Protein AF-A0A3D2FZU2-F1 (afdb_monomer_lite)

pLDDT: mean 82.56, std 16.5, range [41.72, 97.38]

Secondary structure (DSSP, 8-state):
----TT--EEEEE-TTS-EEEEE-TTS-HHHHHHHHHHHHHHHHTTTTT--S-HHHHHHHHTT------PPPPPTTPPPP-SSHHHHHHHHHHTT-S-S-------PPP-

Radius of gyration: 22.31 Å; chains: 1; bounding box: 64×42×49 Å

Structure (mmCIF, N/CA/C/O backbone):
data_AF-A0A3D2FZU2-F1
#
_entry.id   AF-A0A3D2FZU2-F1
#
loop_
_atom_site.group_PDB
_atom_site.id
_atom_site.type_symbol
_atom_site.label_atom_id
_atom_site.label_alt_id
_atom_site.label_comp_id
_atom_site.label_asym_id
_atom_site.label_entity_id
_atom_site.label_seq_id
_atom_site.pdbx_PDB_ins_code
_atom_site.Cartn_x
_atom_site.Cartn_y
_atom_site.Cartn_z
_atom_site.occupancy
_atom_site.B_iso_or_equiv
_atom_site.auth_seq_id
_atom_site.auth_comp_id
_atom_site.auth_asym_id
_atom_site.auth_atom_id
_atom_site.pdbx_PDB_model_num
ATOM 1 N N . MET A 1 1 ? -14.944 5.221 5.287 1.00 74.56 1 MET A N 1
ATOM 2 C CA . MET A 1 1 ? -15.972 4.351 4.666 1.00 74.56 1 MET A CA 1
ATOM 3 C C . MET A 1 1 ? -16.150 3.125 5.556 1.00 74.56 1 MET A C 1
ATOM 5 O O . MET A 1 1 ? -15.213 2.812 6.284 1.00 74.56 1 MET A O 1
ATOM 9 N N . ASP A 1 2 ? -17.319 2.483 5.576 1.00 84.81 2 ASP A N 1
ATOM 10 C CA . ASP A 1 2 ? -17.474 1.213 6.300 1.00 84.81 2 ASP A CA 1
ATOM 11 C C . ASP A 1 2 ?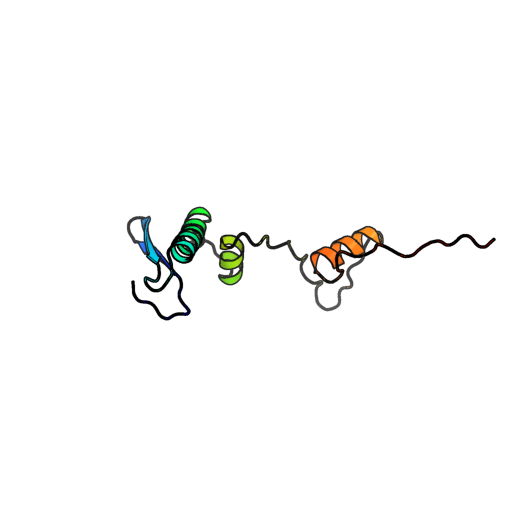 -17.000 0.064 5.403 1.00 84.81 2 ASP A C 1
ATOM 13 O O . ASP A 1 2 ? -17.538 -0.140 4.316 1.00 84.81 2 ASP A O 1
ATOM 17 N N . PHE A 1 3 ? -15.953 -0.634 5.838 1.00 89.44 3 PHE A N 1
ATOM 18 C CA . PHE A 1 3 ? -15.353 -1.759 5.125 1.00 89.44 3 PHE A CA 1
ATOM 19 C C . PHE A 1 3 ? -15.389 -3.026 5.994 1.00 89.44 3 PHE A C 1
ATOM 21 O O . PHE A 1 3 ? -15.468 -2.937 7.231 1.00 89.44 3 PHE A O 1
ATOM 28 N N . PRO A 1 4 ? -15.275 -4.223 5.381 1.00 91.06 4 PRO A N 1
ATOM 29 C CA . PRO A 1 4 ? -15.001 -5.448 6.121 1.00 91.06 4 PRO A CA 1
ATOM 30 C C . PRO A 1 4 ? -13.784 -5.274 7.050 1.00 91.06 4 PRO A C 1
ATOM 32 O O . PRO A 1 4 ? -12.840 -4.578 6.674 1.00 91.06 4 PRO A O 1
ATOM 35 N N . PRO A 1 5 ? -13.750 -5.911 8.236 1.00 85.56 5 PRO A N 1
ATOM 36 C CA . PRO A 1 5 ? -12.675 -5.710 9.218 1.00 85.56 5 PRO A CA 1
ATOM 37 C C . PRO A 1 5 ? -11.262 -6.024 8.705 1.00 85.56 5 PRO A C 1
ATOM 39 O O . PRO A 1 5 ? -10.286 -5.525 9.249 1.00 85.56 5 PRO A O 1
ATOM 42 N N . THR A 1 6 ? -11.152 -6.858 7.671 1.00 89.62 6 THR A N 1
ATOM 43 C CA . THR A 1 6 ? -9.884 -7.252 7.045 1.00 89.62 6 THR A CA 1
ATOM 44 C C . THR A 1 6 ? -9.317 -6.193 6.102 1.00 89.62 6 THR A C 1
ATOM 46 O O . THR A 1 6 ? -8.147 -6.272 5.749 1.00 89.62 6 THR A O 1
ATOM 49 N N . VAL A 1 7 ? -10.130 -5.220 5.680 1.00 92.69 7 VAL A N 1
ATOM 50 C CA . VAL A 1 7 ? -9.713 -4.127 4.798 1.00 92.69 7 VAL A CA 1
ATOM 51 C C . VAL A 1 7 ? -9.522 -2.881 5.651 1.00 92.69 7 VAL A C 1
ATOM 53 O O . VAL A 1 7 ? -10.482 -2.314 6.179 1.00 92.69 7 VAL A O 1
ATOM 56 N N . LEU A 1 8 ? -8.266 -2.475 5.814 1.00 94.81 8 LEU A N 1
ATOM 57 C CA . LEU A 1 8 ? -7.895 -1.322 6.636 1.00 94.81 8 LEU A CA 1
ATOM 58 C C . LEU A 1 8 ? -8.010 -0.016 5.842 1.00 94.81 8 LEU A C 1
ATOM 60 O O . LEU A 1 8 ? -8.536 0.978 6.347 1.00 94.81 8 LEU A O 1
ATOM 64 N N . GLY A 1 9 ? -7.584 -0.048 4.582 1.00 95.06 9 GLY A N 1
ATOM 65 C CA . GLY A 1 9 ? -7.656 1.045 3.625 1.00 95.06 9 GLY A CA 1
ATOM 66 C C . GLY A 1 9 ? -7.615 0.517 2.195 1.00 95.06 9 GLY A C 1
ATOM 67 O O . GLY A 1 9 ? -7.499 -0.691 1.978 1.00 95.06 9 GLY A O 1
ATOM 68 N N . ALA A 1 10 ? -7.809 1.419 1.241 1.00 94.12 10 ALA A N 1
ATOM 69 C CA . ALA A 1 10 ? -7.665 1.146 -0.177 1.00 94.12 10 ALA A CA 1
ATOM 70 C C . ALA A 1 10 ? -7.359 2.438 -0.935 1.00 94.12 10 ALA A C 1
ATOM 72 O O . ALA A 1 10 ? -7.975 3.477 -0.674 1.00 94.12 10 ALA A O 1
ATOM 73 N N . THR A 1 11 ? -6.491 2.335 -1.933 1.00 96.06 11 THR A N 1
ATOM 74 C CA . THR A 1 11 ? -6.176 3.413 -2.869 1.00 96.06 11 THR A CA 1
ATOM 75 C C . THR A 1 11 ? -6.541 2.986 -4.281 1.00 96.06 11 THR A C 1
ATOM 77 O O . THR A 1 11 ? -6.192 1.889 -4.715 1.00 96.06 11 THR A O 1
ATOM 80 N N . LEU A 1 12 ? -7.270 3.846 -4.989 1.00 93.69 12 LEU A N 1
ATOM 81 C CA . LEU A 1 12 ? -7.723 3.605 -6.356 1.00 93.69 12 LEU A CA 1
ATOM 82 C C . LEU A 1 12 ? -7.212 4.720 -7.279 1.00 93.69 12 LEU A C 1
ATOM 84 O O . LEU A 1 12 ? -7.454 5.892 -6.973 1.00 93.69 12 LEU A O 1
ATOM 88 N N . PRO A 1 13 ? -6.523 4.393 -8.387 1.00 94.62 13 PRO A N 1
ATOM 89 C CA . PRO A 1 13 ? -6.205 5.371 -9.420 1.00 94.62 13 PRO A CA 1
ATOM 90 C C . PRO A 1 13 ? -7.476 5.782 -10.174 1.00 94.62 13 PRO A C 1
ATOM 92 O O . PRO A 1 13 ? -8.346 4.952 -10.445 1.00 94.62 13 PRO A O 1
ATOM 95 N N . ASN A 1 14 ? -7.570 7.065 -10.509 1.00 95.06 14 ASN A N 1
ATOM 96 C CA . ASN A 1 14 ? -8.649 7.647 -11.299 1.00 95.06 14 ASN A CA 1
ATOM 97 C C . ASN A 1 14 ? -8.168 7.911 -12.741 1.00 95.06 14 ASN A C 1
ATOM 99 O O . ASN A 1 14 ? -6.973 8.075 -12.992 1.00 95.06 14 ASN A O 1
ATOM 103 N N . ASP A 1 15 ? -9.103 8.032 -13.686 1.00 94.50 15 ASP A N 1
ATOM 104 C CA . ASP A 1 15 ? -8.790 8.255 -15.110 1.00 94.50 15 ASP A CA 1
ATOM 105 C C . ASP A 1 15 ? -8.127 9.618 -15.397 1.00 94.50 15 ASP A C 1
ATOM 107 O O . ASP A 1 15 ? -7.510 9.809 -16.444 1.00 94.50 15 ASP A O 1
ATOM 111 N N . ASP A 1 16 ? -8.238 10.578 -14.477 1.00 95.12 16 ASP A N 1
ATOM 112 C CA . ASP A 1 16 ? -7.628 11.909 -14.578 1.00 95.12 16 ASP A CA 1
ATOM 113 C C . ASP A 1 16 ? -6.189 11.970 -14.029 1.00 95.12 16 ASP A C 1
ATOM 115 O O . ASP A 1 16 ? -5.594 13.047 -13.957 1.00 95.12 16 ASP A O 1
ATOM 119 N N . GLY A 1 17 ? -5.623 10.822 -13.641 1.00 88.56 17 GLY A N 1
ATOM 120 C CA . GLY A 1 17 ? -4.288 10.720 -13.051 1.00 88.56 17 GLY A CA 1
ATOM 121 C C . GLY A 1 17 ? -4.231 11.062 -11.559 1.00 88.56 17 GLY A C 1
ATOM 122 O O . GLY A 1 17 ? -3.141 11.097 -10.988 1.00 88.56 17 GLY A O 1
ATOM 123 N N . THR A 1 18 ? -5.372 11.315 -10.910 1.00 94.38 18 THR A N 1
ATOM 124 C CA . THR A 1 18 ? -5.456 11.459 -9.450 1.00 94.38 18 THR A CA 1
ATOM 125 C C . THR A 1 18 ? -5.702 10.113 -8.762 1.00 94.38 18 THR A C 1
ATOM 127 O O . THR A 1 18 ? -5.895 9.085 -9.409 1.00 94.38 18 THR A O 1
ATOM 130 N N . PHE A 1 19 ? -5.696 10.110 -7.427 1.00 95.94 19 PHE A N 1
ATOM 131 C CA . PHE A 1 19 ? -5.969 8.923 -6.620 1.00 95.94 19 PHE A CA 1
ATOM 132 C C . PHE A 1 19 ? -7.061 9.207 -5.594 1.00 95.94 19 PHE A C 1
ATOM 134 O O . PHE A 1 19 ? -7.084 10.268 -4.967 1.00 95.94 19 PHE A O 1
ATOM 141 N N . SER A 1 20 ? -7.926 8.222 -5.380 1.00 95.94 20 SER A N 1
ATOM 142 C CA . SER A 1 20 ? -8.911 8.213 -4.301 1.00 95.94 20 SER A CA 1
ATOM 143 C C . SER A 1 20 ? -8.430 7.286 -3.185 1.00 95.94 20 SER A C 1
ATOM 145 O O . SER A 1 20 ? -8.286 6.084 -3.404 1.00 95.94 20 SER A O 1
ATOM 147 N N . VAL A 1 21 ? -8.199 7.833 -1.987 1.00 96.12 21 VAL A N 1
ATOM 148 C CA . VAL A 1 21 ? -7.769 7.065 -0.806 1.00 96.12 21 VAL A CA 1
ATOM 149 C C . VAL A 1 21 ? -8.932 6.914 0.170 1.00 96.12 21 VAL A C 1
ATOM 151 O O . VAL A 1 21 ? -9.526 7.897 0.620 1.00 96.12 21 VAL A O 1
ATOM 154 N N . TYR A 1 22 ? -9.236 5.674 0.539 1.00 96.25 22 TYR A N 1
ATOM 155 C CA . TYR A 1 22 ? -10.289 5.329 1.483 1.00 96.25 22 TYR A CA 1
ATOM 156 C C . TYR A 1 22 ? -9.696 4.644 2.703 1.00 96.25 22 TYR A C 1
ATOM 158 O O . TYR A 1 22 ? -8.986 3.655 2.587 1.00 96.25 22 TYR A O 1
ATOM 166 N N . ILE A 1 23 ? -10.063 5.123 3.889 1.00 96.75 23 ILE A N 1
ATOM 167 C CA . ILE A 1 23 ? -9.672 4.511 5.162 1.00 96.75 23 ILE A CA 1
ATOM 168 C C . ILE A 1 23 ? -10.917 3.948 5.850 1.00 96.75 23 ILE A C 1
ATOM 170 O O . ILE A 1 23 ? -11.999 4.563 5.834 1.00 96.75 23 ILE A O 1
ATOM 174 N N . ASN A 1 24 ? -10.776 2.767 6.449 1.00 96.44 24 ASN A N 1
ATOM 175 C CA . ASN A 1 24 ? -11.845 2.132 7.202 1.00 96.44 24 ASN A CA 1
ATOM 176 C C . ASN A 1 24 ? -12.199 2.985 8.428 1.00 96.44 24 ASN A C 1
ATOM 178 O O . ASN A 1 24 ? -11.374 3.246 9.304 1.00 96.44 24 ASN A O 1
ATOM 182 N N . ALA A 1 25 ? -13.456 3.426 8.491 1.00 94.50 25 ALA A N 1
ATOM 183 C CA . ALA A 1 25 ? -13.951 4.313 9.542 1.00 94.50 25 ALA A CA 1
ATOM 184 C C . ALA A 1 25 ? -13.949 3.651 10.929 1.00 94.50 25 ALA A C 1
ATOM 186 O O . ALA A 1 25 ? -13.979 4.348 11.941 1.00 94.50 25 ALA A O 1
ATOM 187 N N . ARG A 1 26 ? -13.891 2.315 10.974 1.00 93.94 26 ARG A N 1
ATOM 188 C CA . ARG A 1 26 ? -13.858 1.519 12.207 1.00 93.94 26 ARG A CA 1
ATOM 189 C C . ARG A 1 26 ? -12.505 1.567 12.920 1.00 93.94 26 ARG A C 1
ATOM 191 O O . ARG A 1 26 ? -12.420 1.159 14.073 1.00 93.94 26 ARG A O 1
ATOM 198 N N . LEU A 1 27 ? -11.456 2.049 12.254 1.00 94.06 27 LEU A N 1
ATOM 199 C CA . LEU A 1 27 ? -10.129 2.196 12.844 1.00 94.06 27 LEU A CA 1
ATOM 200 C C . LEU A 1 27 ? -10.077 3.384 13.807 1.00 94.06 27 LEU A C 1
ATOM 202 O O . LEU A 1 27 ? -10.661 4.435 13.538 1.00 94.06 27 LEU A O 1
ATOM 206 N N . GLY A 1 28 ? -9.326 3.231 14.900 1.00 96.00 28 GLY A N 1
ATOM 207 C CA . GLY A 1 28 ? -8.954 4.344 15.777 1.00 96.00 28 GLY A CA 1
ATOM 208 C C . GLY A 1 28 ? -8.000 5.329 15.093 1.00 96.00 28 GLY A C 1
ATOM 209 O O . GLY A 1 28 ? -7.441 5.035 14.038 1.00 96.00 28 GLY A O 1
ATOM 210 N N . ASP A 1 29 ? -7.795 6.500 15.696 1.00 96.25 29 ASP A N 1
ATOM 211 C CA . ASP A 1 29 ? -7.023 7.598 15.095 1.00 96.25 29 ASP A CA 1
ATOM 212 C C . ASP A 1 29 ? -5.602 7.218 14.662 1.00 96.25 29 ASP A C 1
ATOM 214 O O . ASP A 1 29 ? -5.203 7.531 13.540 1.00 96.25 29 ASP A O 1
ATOM 218 N N . ASP A 1 30 ? -4.850 6.522 15.517 1.00 97.12 30 ASP A N 1
ATOM 219 C CA . ASP A 1 30 ? -3.488 6.083 15.192 1.00 97.12 30 ASP A CA 1
ATOM 220 C C . ASP A 1 30 ? -3.476 5.092 14.029 1.00 97.12 30 ASP A C 1
ATOM 222 O O . ASP A 1 30 ? -2.722 5.261 13.073 1.00 97.12 30 ASP A O 1
ATOM 226 N N . ALA A 1 31 ? -4.373 4.104 14.060 1.00 95.31 31 ALA A N 1
ATOM 227 C CA . ALA A 1 31 ? -4.489 3.114 12.997 1.00 95.31 31 ALA A CA 1
ATOM 228 C C . ALA A 1 31 ? -4.920 3.748 11.664 1.00 95.31 31 ALA A C 1
ATOM 230 O O . ALA A 1 31 ? -4.451 3.327 10.610 1.00 95.31 31 ALA A O 1
ATOM 231 N N . ARG A 1 32 ? -5.762 4.792 11.689 1.00 96.06 32 ARG A N 1
ATOM 232 C CA . ARG A 1 32 ? -6.112 5.562 10.484 1.00 96.06 32 ARG A CA 1
ATOM 233 C C . ARG A 1 32 ? -4.913 6.309 9.913 1.00 96.06 32 ARG A C 1
ATOM 235 O O . ARG A 1 32 ? -4.724 6.274 8.702 1.00 96.06 32 ARG A O 1
ATOM 242 N N . ARG A 1 33 ? -4.116 6.973 10.760 1.00 96.75 33 ARG A N 1
ATOM 243 C CA . ARG A 1 33 ? -2.888 7.669 10.331 1.00 96.75 33 ARG A CA 1
ATOM 244 C C . ARG A 1 33 ? -1.885 6.704 9.717 1.00 96.75 33 ARG A C 1
ATOM 246 O O . ARG A 1 33 ? -1.318 6.999 8.672 1.00 96.75 33 ARG A O 1
ATOM 253 N N . GLU A 1 34 ? -1.704 5.555 10.353 1.00 96.81 34 GLU A N 1
ATOM 254 C CA . GLU A 1 34 ? -0.790 4.524 9.881 1.00 96.81 34 GLU A CA 1
ATOM 255 C C . GLU A 1 34 ? -1.252 3.914 8.555 1.00 96.81 34 GLU A C 1
ATOM 257 O O . GLU A 1 34 ? -0.473 3.821 7.611 1.00 96.81 34 GLU A O 1
ATOM 262 N N . THR A 1 35 ? -2.543 3.595 8.443 1.00 96.69 35 THR A N 1
ATOM 263 C CA . THR A 1 35 ? -3.125 3.114 7.184 1.00 96.69 35 THR A CA 1
ATOM 264 C C . THR A 1 35 ? -2.967 4.164 6.086 1.00 96.69 35 THR A C 1
ATOM 266 O O . THR A 1 35 ? -2.523 3.839 4.997 1.00 96.69 35 THR A O 1
ATOM 269 N N . LEU A 1 36 ? -3.248 5.440 6.369 1.00 96.75 36 LEU A N 1
ATOM 270 C CA . LEU A 1 36 ? -3.057 6.514 5.392 1.00 96.75 36 LEU A CA 1
ATOM 271 C C . LEU A 1 36 ? -1.600 6.608 4.922 1.00 96.75 36 LEU A C 1
ATOM 273 O O . LEU A 1 36 ? -1.355 6.784 3.735 1.00 96.75 36 LEU A O 1
ATOM 277 N N . ARG A 1 37 ? -0.631 6.477 5.832 1.00 97.19 37 ARG A N 1
ATOM 278 C CA . ARG A 1 37 ? 0.792 6.469 5.480 1.00 97.19 37 ARG A CA 1
ATOM 279 C C . ARG A 1 37 ? 1.135 5.308 4.541 1.00 97.19 37 ARG A C 1
ATOM 281 O O . ARG A 1 37 ? 1.846 5.529 3.569 1.00 97.19 37 ARG A O 1
ATOM 288 N N . HIS A 1 38 ? 0.604 4.116 4.812 1.00 96.75 38 HIS A N 1
ATOM 289 C CA . HIS A 1 38 ? 0.751 2.936 3.952 1.00 96.75 38 HIS A CA 1
ATOM 290 C C . HIS A 1 38 ? 0.167 3.171 2.551 1.00 96.75 38 HIS A C 1
ATOM 292 O O . HIS A 1 38 ? 0.851 2.974 1.552 1.00 96.75 38 HIS A O 1
ATOM 298 N N . GLU A 1 39 ? -1.061 3.685 2.467 1.00 97.38 39 GLU A N 1
ATOM 299 C CA . GLU A 1 39 ? -1.721 4.019 1.197 1.00 97.38 39 GLU A CA 1
ATOM 300 C C . GLU A 1 39 ? -0.930 5.053 0.370 1.00 97.38 39 GLU A C 1
ATOM 302 O O . GLU A 1 39 ? -0.757 4.901 -0.841 1.00 97.38 39 GLU A O 1
ATOM 307 N N . LEU A 1 40 ? -0.382 6.083 1.027 1.00 96.44 40 LEU A N 1
ATOM 308 C CA . LEU A 1 40 ? 0.472 7.086 0.380 1.00 96.44 40 LEU A CA 1
ATOM 309 C C . LEU A 1 40 ? 1.789 6.494 -0.138 1.00 96.44 40 LEU A C 1
ATOM 311 O O . LEU A 1 40 ? 2.320 6.966 -1.143 1.00 96.44 40 LEU A O 1
ATOM 315 N N . GLU A 1 41 ? 2.314 5.457 0.509 1.00 96.38 41 GLU A N 1
ATOM 316 C CA . GLU A 1 41 ? 3.534 4.785 0.069 1.00 96.38 41 GLU A CA 1
ATOM 317 C C . GLU A 1 41 ? 3.320 4.017 -1.243 1.00 96.38 41 GLU A C 1
ATOM 319 O O . GLU A 1 41 ? 4.180 4.052 -2.124 1.00 96.38 41 GLU A O 1
ATOM 324 N N . HIS A 1 42 ? 2.144 3.407 -1.439 1.00 95.50 42 HIS A N 1
ATOM 325 C CA . HIS A 1 42 ? 1.790 2.807 -2.730 1.00 95.50 42 HIS A CA 1
ATOM 326 C C . HIS A 1 42 ? 1.804 3.828 -3.871 1.00 95.50 42 HIS A C 1
ATOM 328 O O . HIS A 1 42 ? 2.234 3.501 -4.980 1.00 95.50 42 HIS A O 1
ATOM 334 N N . MET A 1 43 ? 1.369 5.062 -3.600 1.00 94.38 43 MET A N 1
ATOM 335 C CA . MET A 1 43 ? 1.425 6.158 -4.570 1.00 94.38 43 MET A CA 1
ATOM 336 C C . MET A 1 43 ? 2.870 6.600 -4.824 1.00 94.38 43 MET A C 1
ATOM 338 O O . MET A 1 43 ? 3.284 6.714 -5.974 1.00 94.38 43 MET A O 1
ATOM 342 N N . ALA A 1 44 ? 3.655 6.815 -3.764 1.00 94.25 44 ALA A N 1
ATOM 343 C CA . ALA A 1 44 ? 5.041 7.275 -3.868 1.00 94.25 44 ALA A CA 1
ATOM 344 C C . ALA A 1 44 ? 5.946 6.291 -4.628 1.00 94.25 44 ALA A C 1
ATOM 346 O O . ALA A 1 44 ? 6.890 6.707 -5.300 1.00 94.25 44 ALA A O 1
ATOM 347 N N . ARG A 1 45 ? 5.650 4.990 -4.531 1.00 92.62 45 ARG A N 1
ATOM 348 C CA . ARG A 1 45 ? 6.411 3.901 -5.160 1.00 92.62 45 ARG A CA 1
ATOM 349 C C . ARG A 1 45 ? 5.812 3.376 -6.458 1.00 92.62 45 ARG A C 1
ATOM 351 O O . ARG A 1 45 ? 6.311 2.377 -6.983 1.00 92.62 45 ARG A O 1
ATOM 358 N N . ASP A 1 46 ? 4.772 4.032 -6.966 1.00 93.00 46 ASP A N 1
ATOM 359 C CA . ASP A 1 46 ? 4.134 3.722 -8.246 1.00 93.00 46 ASP A CA 1
ATOM 360 C C . ASP A 1 46 ? 3.610 2.272 -8.343 1.00 93.00 46 ASP A C 1
ATOM 362 O O . ASP A 1 46 ? 3.648 1.627 -9.391 1.00 93.00 46 ASP A O 1
ATOM 366 N N . HIS A 1 47 ? 3.131 1.711 -7.224 1.00 93.81 47 HIS A N 1
ATOM 367 C CA . HIS A 1 47 ? 2.759 0.291 -7.135 1.00 93.81 47 HIS A CA 1
ATOM 368 C C . HIS A 1 47 ? 1.611 -0.105 -8.082 1.00 93.81 47 HIS A C 1
ATOM 370 O O . HIS A 1 47 ? 1.538 -1.255 -8.502 1.00 93.81 47 HIS A O 1
ATOM 376 N N . PHE A 1 48 ? 0.758 0.839 -8.484 1.00 92.38 48 PHE A N 1
ATOM 377 C CA . PHE A 1 48 ? -0.374 0.586 -9.385 1.00 92.38 48 PHE A CA 1
ATOM 378 C C . PHE A 1 48 ? 0.025 0.328 -10.841 1.00 92.38 48 PHE A C 1
ATOM 380 O O . PHE A 1 48 ? -0.759 -0.256 -11.586 1.00 92.38 48 PHE A O 1
ATOM 387 N N . TYR A 1 49 ? 1.225 0.746 -11.245 1.00 91.94 49 TYR A N 1
ATOM 388 C CA . TYR A 1 49 ? 1.686 0.653 -12.635 1.00 91.94 49 TYR A CA 1
ATOM 389 C C . TYR A 1 49 ? 2.931 -0.228 -12.791 1.00 91.94 49 TYR A C 1
ATOM 391 O O . TYR A 1 49 ? 3.377 -0.495 -13.908 1.00 91.94 49 TYR A O 1
ATOM 399 N N . ARG A 1 50 ? 3.487 -0.713 -11.677 1.00 91.56 50 ARG A N 1
ATOM 400 C CA . ARG A 1 50 ? 4.622 -1.636 -11.661 1.00 91.56 50 ARG A CA 1
ATOM 401 C C . ARG A 1 50 ? 4.162 -3.071 -11.895 1.00 91.56 50 ARG A C 1
ATOM 403 O O . ARG A 1 50 ? 3.300 -3.577 -11.183 1.00 91.56 50 ARG A O 1
ATOM 410 N N . ASP A 1 51 ? 4.835 -3.755 -12.816 1.00 92.62 51 ASP A N 1
ATOM 411 C CA . ASP A 1 51 ? 4.693 -5.199 -13.017 1.00 92.62 51 ASP A CA 1
ATOM 412 C C . ASP A 1 51 ? 5.545 -5.958 -11.986 1.00 92.62 51 ASP A C 1
ATOM 414 O O . ASP A 1 51 ? 6.688 -6.349 -12.231 1.00 92.62 51 ASP A O 1
ATOM 418 N N . ALA A 1 52 ? 5.018 -6.063 -10.767 1.00 90.00 52 ALA A N 1
ATOM 419 C CA . ALA A 1 52 ? 5.620 -6.802 -9.666 1.00 90.00 52 ALA A CA 1
ATOM 420 C C . ALA A 1 52 ? 4.532 -7.537 -8.867 1.00 90.00 52 ALA A C 1
ATOM 422 O O . ALA A 1 52 ? 3.377 -7.109 -8.853 1.00 90.00 52 ALA A O 1
ATOM 423 N N . PRO A 1 53 ? 4.867 -8.631 -8.160 1.00 92.00 53 PRO A N 1
ATOM 424 C CA . PRO A 1 53 ? 3.897 -9.312 -7.314 1.00 92.00 53 PRO A CA 1
ATOM 425 C C . PRO A 1 53 ? 3.344 -8.375 -6.234 1.00 92.00 53 PRO A C 1
ATOM 427 O O . PRO A 1 53 ? 4.119 -7.749 -5.510 1.00 92.00 53 PRO A O 1
ATOM 430 N N . VAL A 1 54 ? 2.019 -8.365 -6.056 1.00 89.38 54 VAL A N 1
ATOM 431 C CA . VAL A 1 54 ? 1.331 -7.553 -5.031 1.00 89.38 54 VAL A CA 1
ATOM 432 C C . VAL A 1 54 ? 1.941 -7.764 -3.644 1.00 89.38 54 VAL A C 1
ATOM 434 O O . VAL A 1 54 ? 2.190 -6.807 -2.926 1.00 89.38 54 VAL A O 1
ATOM 437 N N . ALA A 1 55 ? 2.280 -9.005 -3.283 1.00 90.62 55 ALA A N 1
ATOM 438 C CA . ALA A 1 55 ? 2.914 -9.303 -1.997 1.00 90.62 55 ALA A CA 1
ATOM 439 C C . ALA A 1 55 ? 4.256 -8.572 -1.790 1.00 90.62 55 ALA A C 1
ATOM 441 O O . ALA A 1 55 ? 4.559 -8.152 -0.678 1.00 90.62 55 ALA A O 1
ATOM 442 N N . ALA A 1 56 ? 5.051 -8.403 -2.851 1.00 88.19 56 ALA A N 1
ATOM 443 C CA . ALA A 1 56 ? 6.311 -7.669 -2.780 1.00 88.19 56 ALA A CA 1
ATOM 444 C C . ALA A 1 56 ? 6.068 -6.160 -2.626 1.00 88.19 56 ALA A C 1
ATOM 446 O O . ALA A 1 56 ? 6.744 -5.510 -1.836 1.00 88.19 56 ALA A O 1
ATOM 447 N N . GLN A 1 57 ? 5.068 -5.622 -3.327 1.00 92.50 57 GLN A N 1
ATOM 448 C CA . GLN A 1 57 ? 4.657 -4.219 -3.216 1.00 92.50 57 GLN A CA 1
ATOM 449 C C . GLN A 1 57 ? 4.078 -3.889 -1.830 1.00 92.50 57 GLN A C 1
ATOM 451 O O . GLN A 1 57 ? 4.373 -2.839 -1.268 1.00 92.50 57 GLN A O 1
ATOM 456 N N . GLU A 1 58 ? 3.294 -4.795 -1.243 1.00 93.62 58 GLU A N 1
ATOM 457 C CA . GLU A 1 58 ? 2.772 -4.676 0.125 1.00 93.62 58 GLU A CA 1
ATOM 458 C C . GLU A 1 58 ? 3.889 -4.673 1.174 1.00 93.62 58 GLU A C 1
ATOM 460 O O . GLU A 1 58 ? 3.868 -3.855 2.093 1.00 93.62 58 GLU A O 1
ATOM 465 N N . ALA A 1 59 ? 4.876 -5.563 1.036 1.00 91.62 59 ALA A N 1
ATOM 466 C CA . ALA A 1 59 ? 6.048 -5.589 1.910 1.00 91.62 59 ALA A CA 1
ATOM 467 C C . ALA A 1 59 ? 6.855 -4.286 1.781 1.00 91.62 59 ALA A C 1
ATOM 469 O O . ALA A 1 59 ? 7.189 -3.644 2.778 1.00 91.62 59 ALA A O 1
ATOM 470 N N . GLU A 1 60 ? 7.086 -3.835 0.544 1.00 91.75 60 GLU A N 1
ATOM 471 C CA . GLU A 1 60 ? 7.767 -2.572 0.262 1.00 91.75 60 GLU A CA 1
ATOM 472 C C . GLU A 1 60 ? 7.019 -1.381 0.891 1.00 91.75 60 GLU A C 1
ATOM 474 O O . GLU A 1 60 ? 7.644 -0.533 1.524 1.00 91.75 60 GLU A O 1
ATOM 479 N N . ALA A 1 61 ? 5.686 -1.324 0.797 1.00 92.88 61 ALA A N 1
ATOM 480 C CA . ALA A 1 61 ? 4.869 -0.266 1.402 1.00 92.88 61 ALA A CA 1
ATOM 481 C C . ALA A 1 61 ? 4.917 -0.263 2.945 1.00 92.88 61 ALA A C 1
ATOM 483 O O . ALA A 1 61 ? 4.946 0.802 3.564 1.00 92.88 61 ALA A O 1
ATOM 484 N N . ARG A 1 62 ? 5.045 -1.438 3.576 1.00 92.88 62 ARG A N 1
ATOM 485 C CA . ARG A 1 62 ? 5.260 -1.577 5.032 1.00 92.88 62 ARG A CA 1
ATOM 486 C C . ARG A 1 62 ? 6.651 -1.130 5.487 1.00 92.88 62 ARG A C 1
ATOM 488 O O . ARG A 1 62 ? 6.911 -1.064 6.688 1.00 92.88 62 ARG A O 1
ATOM 495 N N . GLY A 1 63 ? 7.546 -0.812 4.549 1.00 88.69 63 GLY A N 1
ATOM 496 C CA . GLY A 1 63 ? 8.951 -0.538 4.835 1.00 88.69 63 GLY A CA 1
ATOM 497 C C . GLY A 1 63 ? 9.725 -1.801 5.207 1.00 88.69 63 GLY A C 1
ATOM 498 O O . GLY A 1 63 ? 10.809 -1.706 5.785 1.00 88.69 63 GLY A O 1
ATOM 499 N N . GLU A 1 64 ? 9.186 -2.980 4.887 1.00 85.62 64 GLU A N 1
ATOM 500 C CA . GLU A 1 64 ? 9.924 -4.224 5.005 1.00 85.62 64 GLU A CA 1
ATOM 501 C C . GLU A 1 64 ? 11.005 -4.193 3.929 1.00 85.62 64 GLU A C 1
AT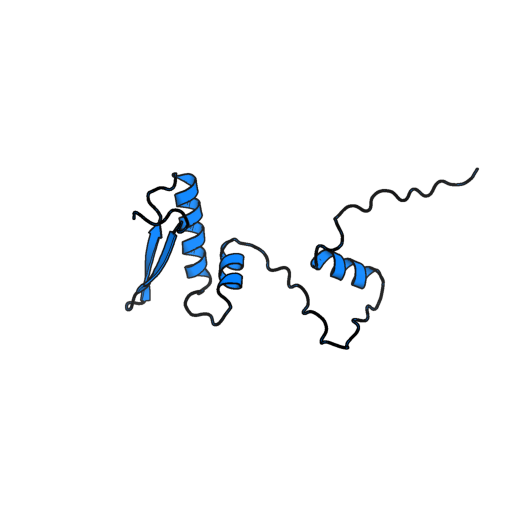OM 503 O O . GLU A 1 64 ? 10.738 -4.239 2.725 1.00 85.62 64 GLU A O 1
ATOM 508 N N . THR A 1 65 ? 12.261 -4.076 4.357 1.00 58.72 65 THR A N 1
ATOM 509 C CA . THR A 1 65 ? 13.368 -4.354 3.460 1.00 58.72 65 THR A CA 1
ATOM 510 C C . THR A 1 65 ? 13.234 -5.814 3.075 1.00 58.72 65 THR A C 1
ATOM 512 O O . THR A 1 65 ? 13.449 -6.713 3.890 1.00 58.72 65 THR A O 1
ATOM 515 N N . ILE A 1 66 ? 12.880 -6.064 1.813 1.00 55.03 66 ILE A N 1
ATOM 516 C CA . ILE A 1 66 ? 13.144 -7.355 1.196 1.00 55.03 66 ILE A CA 1
ATOM 517 C C . ILE A 1 66 ? 14.670 -7.452 1.202 1.00 55.03 66 ILE A C 1
ATOM 519 O O . ILE A 1 66 ? 15.339 -7.011 0.269 1.00 55.03 66 ILE A O 1
ATOM 523 N N . SER A 1 67 ? 15.241 -7.933 2.314 1.00 49.22 67 SER A N 1
ATOM 524 C CA . SER A 1 67 ? 16.600 -8.447 2.356 1.00 49.22 67 SER A CA 1
ATOM 525 C C . SER A 1 67 ? 16.631 -9.385 1.178 1.00 49.22 67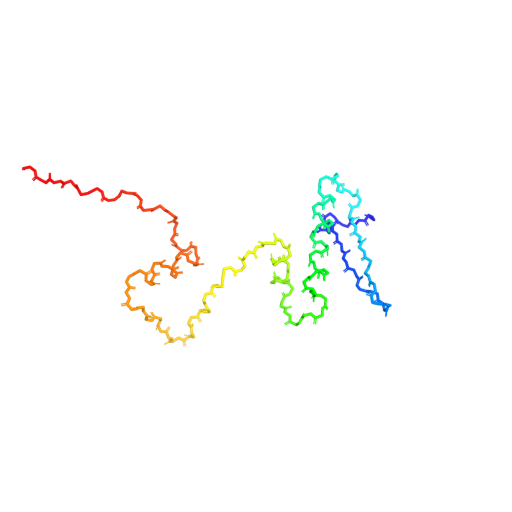 SER A C 1
ATOM 527 O O . SER A 1 67 ? 15.851 -10.338 1.163 1.00 49.22 67 SER A O 1
ATOM 529 N N . ALA A 1 68 ? 17.374 -9.007 0.137 1.00 52.03 68 ALA A N 1
ATOM 530 C CA . ALA A 1 68 ? 17.413 -9.738 -1.107 1.00 52.03 68 ALA A CA 1
ATOM 531 C C . ALA A 1 68 ? 17.898 -11.133 -0.747 1.00 52.03 68 ALA A C 1
ATOM 533 O O . ALA A 1 68 ? 19.101 -11.362 -0.645 1.00 52.03 68 ALA A O 1
ATOM 534 N N . VAL A 1 69 ? 16.956 -12.034 -0.463 1.00 54.25 69 VAL A N 1
ATOM 535 C CA . VAL A 1 69 ? 17.243 -13.428 -0.230 1.00 54.25 69 VAL A CA 1
ATOM 536 C C . VAL A 1 69 ? 17.850 -13.843 -1.554 1.00 54.25 69 VAL A C 1
ATOM 538 O O . VAL A 1 69 ? 17.155 -13.802 -2.575 1.00 54.25 69 VAL A O 1
ATOM 541 N N . PRO A 1 70 ? 19.161 -14.126 -1.591 1.00 59.19 70 PRO A N 1
ATOM 542 C CA . PRO A 1 70 ? 19.792 -14.550 -2.823 1.00 59.19 70 PRO A CA 1
ATOM 543 C C . PRO A 1 70 ? 18.977 -15.725 -3.365 1.00 59.19 70 PRO A C 1
ATOM 545 O O . PRO A 1 70 ? 18.663 -16.636 -2.587 1.00 59.19 70 PRO A O 1
ATOM 548 N N . PRO A 1 71 ? 18.615 -15.711 -4.661 1.00 63.94 71 PRO A N 1
ATOM 549 C CA . PRO A 1 71 ? 17.741 -16.723 -5.224 1.00 63.94 71 PRO A CA 1
ATOM 550 C C . PRO A 1 71 ? 18.272 -18.110 -4.869 1.00 63.94 71 PRO A C 1
ATOM 552 O O . PRO A 1 71 ? 19.495 -18.357 -4.863 1.00 63.94 71 PRO A O 1
ATOM 555 N N . ALA A 1 72 ? 17.340 -18.991 -4.500 1.00 66.81 72 ALA A N 1
ATOM 556 C CA . ALA A 1 72 ? 17.651 -20.381 -4.225 1.00 66.81 72 ALA A CA 1
ATOM 557 C C . ALA A 1 72 ? 18.435 -20.956 -5.419 1.00 66.81 72 ALA A C 1
ATOM 559 O O . ALA A 1 72 ? 18.142 -20.600 -6.564 1.00 66.81 72 ALA A O 1
ATOM 560 N N . PRO A 1 73 ? 19.463 -21.784 -5.172 1.00 70.94 73 PRO A N 1
ATOM 561 C CA . PRO A 1 73 ? 20.186 -22.422 -6.263 1.00 70.94 73 PRO A CA 1
ATOM 562 C C . PRO A 1 73 ? 19.214 -23.245 -7.122 1.00 70.94 73 PRO A C 1
ATOM 564 O O . PRO A 1 73 ? 18.245 -23.813 -6.608 1.00 70.94 73 PRO A O 1
ATOM 567 N N . GLU A 1 74 ? 19.463 -23.306 -8.432 1.00 76.94 74 GLU A N 1
ATOM 568 C CA . GLU A 1 74 ? 18.685 -24.146 -9.344 1.00 76.94 74 GLU A CA 1
ATOM 569 C C . GLU A 1 74 ? 18.704 -25.604 -8.866 1.00 76.94 74 GLU A C 1
ATOM 571 O O . GLU A 1 74 ? 19.708 -26.076 -8.317 1.00 76.94 74 GLU A O 1
ATOM 576 N N . ARG A 1 75 ? 17.603 -26.343 -9.070 1.00 73.25 75 ARG A N 1
ATOM 577 C CA . ARG A 1 75 ? 17.527 -27.760 -8.677 1.00 73.25 75 ARG A CA 1
ATOM 578 C C . ARG A 1 75 ? 18.699 -28.532 -9.287 1.00 73.25 75 ARG A C 1
ATOM 580 O O . ARG A 1 75 ? 18.838 -28.590 -10.501 1.00 73.25 75 ARG A O 1
ATOM 587 N N . GLY A 1 76 ? 19.507 -29.154 -8.428 1.00 79.19 76 GLY A N 1
ATOM 588 C CA . GLY A 1 76 ? 20.698 -29.907 -8.832 1.00 79.19 76 GLY A CA 1
ATOM 589 C C . GLY A 1 76 ? 22.012 -29.123 -8.760 1.00 79.19 76 GLY A C 1
ATOM 590 O O . GLY A 1 76 ? 23.061 -29.704 -9.021 1.00 79.19 76 GLY A O 1
ATOM 591 N N . THR A 1 77 ? 21.988 -27.847 -8.362 1.00 79.00 77 THR A N 1
ATOM 592 C CA . THR A 1 77 ? 23.201 -27.053 -8.124 1.00 79.00 77 THR A CA 1
ATOM 593 C C . THR A 1 77 ? 23.484 -26.899 -6.628 1.00 79.00 77 THR A C 1
ATOM 595 O O . THR A 1 77 ? 22.578 -26.706 -5.816 1.00 79.00 77 THR A O 1
ATOM 598 N N . VAL A 1 78 ? 24.761 -27.000 -6.252 1.00 82.06 78 VAL A N 1
ATOM 599 C CA . VAL A 1 78 ? 25.242 -26.737 -4.888 1.00 82.06 78 VAL A CA 1
ATOM 600 C C . VAL A 1 78 ? 25.921 -25.375 -4.885 1.00 82.06 78 VAL A C 1
ATOM 602 O O . VAL A 1 78 ? 26.790 -25.109 -5.715 1.00 82.06 78 VAL A O 1
ATOM 605 N N . ARG A 1 79 ? 25.529 -24.497 -3.958 1.00 81.94 79 ARG A N 1
ATOM 606 C CA . ARG A 1 79 ? 26.158 -23.182 -3.820 1.00 81.94 79 ARG A CA 1
ATOM 607 C C . ARG A 1 79 ? 27.526 -23.340 -3.154 1.00 81.94 79 ARG A C 1
ATOM 609 O O . ARG A 1 79 ? 27.619 -23.833 -2.033 1.00 81.94 79 ARG A O 1
ATOM 616 N N . CYS A 1 80 ? 28.574 -22.904 -3.844 1.00 87.19 80 CYS A N 1
ATOM 617 C CA . CYS A 1 80 ? 29.930 -22.867 -3.309 1.00 87.19 80 CYS A CA 1
ATOM 618 C C . CYS A 1 80 ? 30.210 -21.497 -2.685 1.00 87.19 80 CYS A C 1
ATOM 620 O O . CYS A 1 80 ? 29.896 -20.463 -3.275 1.00 87.19 80 CYS A O 1
ATOM 622 N N . TYR A 1 81 ? 30.841 -21.493 -1.513 1.00 86.81 81 TYR A N 1
ATOM 6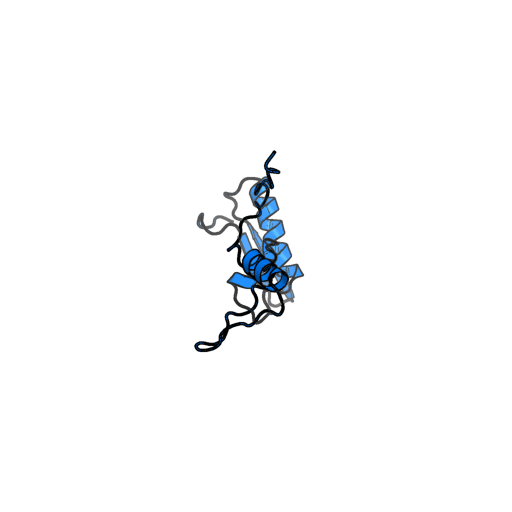23 C CA . TYR A 1 81 ? 31.265 -20.283 -0.814 1.00 86.81 81 TYR A CA 1
ATOM 624 C C . TYR A 1 81 ? 32.783 -20.288 -0.710 1.00 86.81 81 TYR A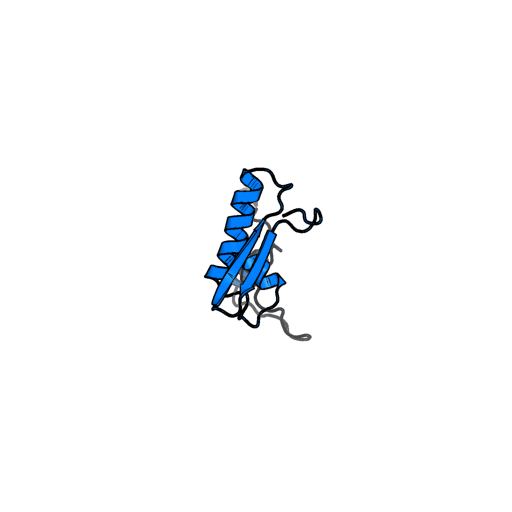 C 1
ATOM 626 O O . TYR A 1 81 ? 33.389 -21.324 -0.444 1.00 86.81 81 TYR A O 1
ATOM 634 N N . ARG A 1 82 ? 33.398 -19.126 -0.938 1.00 90.56 82 ARG A N 1
ATOM 635 C CA . ARG A 1 82 ? 34.861 -18.982 -0.918 1.00 90.56 82 ARG A CA 1
ATOM 636 C C . ARG A 1 82 ? 35.470 -19.188 0.475 1.00 90.56 82 ARG A C 1
ATOM 638 O O . ARG A 1 82 ? 36.634 -19.550 0.579 1.00 90.56 82 ARG A O 1
ATOM 645 N N . ASP A 1 83 ? 34.695 -18.923 1.524 1.00 91.38 83 ASP A N 1
ATOM 646 C CA . ASP A 1 83 ? 35.103 -18.999 2.922 1.00 91.38 83 ASP A CA 1
ATOM 647 C C . ASP A 1 83 ? 33.869 -19.160 3.834 1.00 91.38 83 ASP A C 1
ATOM 649 O O . ASP A 1 83 ? 32.720 -19.015 3.399 1.00 91.38 83 ASP A O 1
ATOM 653 N N . LEU A 1 84 ? 34.114 -19.474 5.110 1.00 88.12 84 LEU A N 1
ATOM 654 C CA . LEU A 1 84 ? 33.065 -19.642 6.119 1.00 88.12 84 LEU A CA 1
ATOM 655 C C . LEU A 1 84 ? 32.296 -18.338 6.380 1.00 88.12 84 LEU A C 1
ATOM 657 O O . LEU A 1 84 ? 31.101 -18.387 6.648 1.00 88.12 84 LEU A O 1
ATOM 661 N N . ALA A 1 85 ? 32.943 -17.174 6.267 1.00 86.00 85 ALA A N 1
ATOM 662 C CA . ALA A 1 85 ? 32.289 -15.887 6.496 1.00 86.00 85 ALA A CA 1
ATOM 663 C C . ALA A 1 85 ? 31.208 -15.606 5.438 1.00 86.00 85 ALA A C 1
ATOM 665 O O . ALA A 1 85 ? 30.116 -15.152 5.774 1.00 86.00 85 ALA A O 1
ATOM 666 N N . ALA A 1 86 ? 31.473 -15.947 4.175 1.00 83.62 86 ALA A N 1
ATOM 667 C CA . ALA A 1 86 ? 30.525 -15.839 3.075 1.00 83.62 86 ALA A CA 1
ATOM 668 C C . ALA A 1 86 ? 29.320 -16.780 3.251 1.00 83.62 86 ALA A C 1
ATOM 670 O O . ALA A 1 86 ? 28.193 -16.390 2.945 1.00 83.62 86 ALA A O 1
ATOM 671 N N . LEU A 1 87 ? 29.537 -17.993 3.774 1.00 87.25 87 LEU A N 1
ATOM 672 C CA . LEU A 1 87 ? 28.449 -18.908 4.134 1.00 87.25 87 LEU A CA 1
ATOM 673 C C . LEU A 1 87 ? 27.619 -18.357 5.304 1.00 87.25 87 LEU A C 1
ATOM 675 O O . LEU A 1 87 ? 26.393 -18.339 5.231 1.00 87.25 87 LEU A O 1
ATOM 679 N N . THR A 1 88 ? 28.270 -17.872 6.361 1.00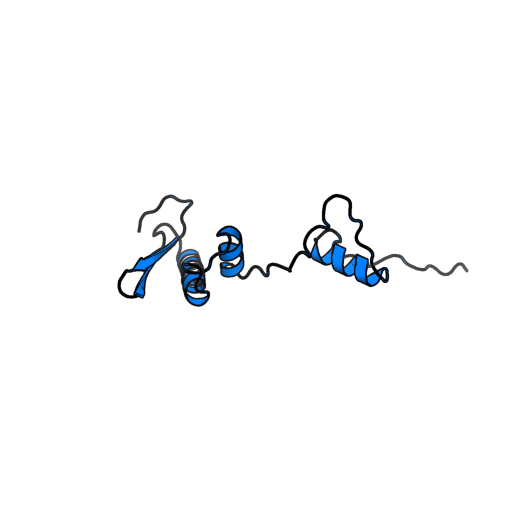 84.44 88 THR A N 1
ATOM 680 C CA . THR A 1 88 ? 27.598 -17.314 7.543 1.00 84.44 88 THR A CA 1
ATOM 681 C C . THR A 1 88 ? 26.740 -16.104 7.187 1.00 84.44 88 THR A C 1
ATOM 683 O O . THR A 1 88 ? 25.581 -16.054 7.589 1.00 84.44 88 THR A O 1
ATOM 686 N N . ALA A 1 89 ? 27.255 -15.172 6.379 1.00 81.06 89 ALA A N 1
ATOM 687 C CA . ALA A 1 89 ? 26.499 -14.005 5.921 1.00 81.06 89 ALA A CA 1
ATOM 688 C C . ALA A 1 89 ? 25.249 -14.402 5.115 1.00 81.06 89 ALA A C 1
ATOM 690 O O . ALA A 1 89 ? 24.183 -13.814 5.281 1.00 81.06 89 ALA A O 1
ATOM 691 N N . TYR A 1 90 ? 25.361 -15.437 4.277 1.00 82.56 90 TYR A N 1
ATOM 692 C CA . TYR A 1 90 ? 24.230 -15.991 3.532 1.00 82.56 90 TYR A CA 1
ATOM 693 C C . TYR A 1 90 ? 23.186 -16.631 4.454 1.00 82.56 90 TYR A C 1
ATOM 695 O O . TYR A 1 90 ? 21.994 -16.385 4.321 1.00 82.56 90 TYR A O 1
ATOM 703 N N . LEU A 1 91 ? 23.609 -17.447 5.416 1.00 83.50 91 LEU A N 1
ATOM 704 C CA . LEU A 1 91 ? 22.680 -18.081 6.352 1.00 83.50 91 LEU A CA 1
ATOM 705 C C . LEU A 1 91 ? 22.002 -17.057 7.278 1.00 83.50 91 LEU A C 1
ATOM 707 O O . LEU A 1 91 ? 20.829 -17.218 7.608 1.00 83.50 91 LEU A O 1
ATOM 711 N N . GLN A 1 92 ? 22.703 -15.985 7.653 1.00 80.31 92 GLN A N 1
ATOM 712 C CA . GLN A 1 92 ? 22.122 -14.847 8.367 1.00 80.31 92 GLN A CA 1
ATOM 713 C C . GLN A 1 92 ? 21.086 -14.109 7.513 1.00 80.31 92 GLN A C 1
ATOM 715 O O . GLN A 1 92 ? 20.014 -13.788 8.020 1.00 80.31 92 GLN A O 1
ATOM 720 N N . SER A 1 93 ? 21.349 -13.888 6.218 1.00 72.06 93 SER A N 1
ATOM 721 C CA . SER A 1 93 ? 20.375 -13.236 5.329 1.00 72.06 93 SER A CA 1
ATOM 722 C C . SER A 1 93 ? 19.115 -14.076 5.093 1.00 72.06 93 SER A C 1
ATOM 724 O O . SER A 1 93 ? 18.056 -13.515 4.824 1.00 72.06 93 SER A O 1
ATOM 726 N N . LEU A 1 94 ? 19.209 -15.400 5.253 1.00 78.12 94 LEU A N 1
ATOM 727 C CA . LEU A 1 94 ? 18.069 -16.322 5.260 1.00 78.12 94 LEU A CA 1
ATOM 728 C C . LEU A 1 94 ? 17.324 -16.395 6.604 1.00 78.12 94 LEU A C 1
ATOM 730 O O . LEU A 1 94 ? 16.320 -17.097 6.693 1.00 78.12 94 LEU A O 1
ATOM 734 N N . GLY A 1 95 ? 17.827 -15.755 7.665 1.00 76.06 95 GLY A N 1
ATOM 735 C CA . GLY A 1 95 ? 17.308 -15.937 9.025 1.00 76.06 95 GLY A CA 1
ATOM 736 C C . GLY A 1 95 ? 17.568 -17.335 9.609 1.00 76.06 95 GLY A C 1
ATOM 737 O O . GLY A 1 95 ? 16.971 -17.702 10.617 1.00 76.06 95 GLY A O 1
ATOM 738 N N . ALA A 1 96 ? 18.459 -18.124 8.996 1.00 73.69 96 ALA A N 1
ATOM 739 C CA . ALA A 1 96 ? 18.807 -19.482 9.423 1.00 73.69 96 ALA A CA 1
ATOM 740 C C . ALA A 1 96 ? 19.846 -19.514 10.563 1.00 73.69 96 ALA A C 1
ATOM 742 O O . ALA A 1 96 ? 20.096 -20.567 11.147 1.00 73.69 96 ALA A O 1
ATOM 743 N N . LEU A 1 97 ? 20.452 -18.367 10.883 1.00 68.19 97 LEU A N 1
ATOM 744 C CA . LEU A 1 97 ? 21.381 -18.177 11.995 1.00 68.19 97 LEU A CA 1
ATOM 745 C C . LEU A 1 97 ? 20.896 -16.994 12.842 1.00 68.19 97 LEU A C 1
ATOM 747 O O . LEU A 1 97 ? 20.921 -15.852 12.387 1.00 68.19 97 LEU A O 1
ATOM 751 N N . GLY A 1 98 ? 20.441 -17.270 14.068 1.00 58.72 98 GLY A N 1
ATOM 752 C CA . GLY A 1 98 ? 20.119 -16.228 15.046 1.00 58.72 98 GLY A CA 1
ATOM 753 C C . GLY A 1 98 ? 21.370 -15.441 15.454 1.00 58.72 98 GLY A C 1
ATOM 754 O O . GLY A 1 98 ? 22.480 -15.967 15.418 1.00 58.72 98 GLY A O 1
ATOM 755 N N . SER A 1 99 ? 21.206 -14.182 15.867 1.00 54.31 99 SER A N 1
ATOM 756 C CA . SER A 1 99 ? 22.306 -13.242 16.162 1.00 54.31 99 SER A CA 1
ATOM 757 C C . SER A 1 99 ? 23.189 -13.589 17.373 1.00 54.31 99 SER A C 1
ATOM 759 O O . SER A 1 99 ? 24.000 -12.763 17.776 1.00 54.31 99 SER A O 1
ATOM 761 N N . SER A 1 100 ? 23.055 -14.770 17.980 1.00 51.53 100 SER A N 1
ATOM 762 C CA . SER A 1 100 ? 23.791 -15.127 19.193 1.00 51.53 100 SER A CA 1
ATOM 763 C C . SER A 1 100 ? 24.921 -16.102 18.880 1.00 51.53 100 SER A C 1
ATOM 765 O O . SER A 1 100 ? 24.707 -17.297 18.694 1.00 51.53 100 SER A O 1
ATOM 767 N N . MET A 1 101 ? 26.140 -15.574 18.833 1.00 48.16 101 MET A N 1
ATOM 768 C CA . MET A 1 101 ? 27.350 -16.361 19.047 1.00 48.16 101 MET A CA 1
ATOM 769 C C . MET A 1 101 ? 28.267 -15.587 19.991 1.00 48.16 101 MET A C 1
ATOM 771 O O . MET A 1 101 ? 29.364 -15.170 19.636 1.00 48.16 101 MET A O 1
ATOM 775 N N . GLU A 1 102 ? 27.784 -15.369 21.209 1.00 49.56 102 GLU A N 1
ATOM 776 C CA . GLU A 1 102 ? 28.666 -15.184 22.353 1.00 49.56 102 GLU A CA 1
ATOM 777 C C . GLU A 1 102 ? 28.717 -16.517 23.101 1.00 49.56 102 GLU A C 1
ATOM 779 O O . GLU A 1 102 ? 27.690 -17.155 23.320 1.00 49.56 102 GLU A O 1
ATOM 784 N N . SER A 1 103 ? 29.923 -16.913 23.504 1.00 49.22 103 SER A N 1
ATOM 785 C CA . SER A 1 103 ? 30.233 -18.102 24.307 1.00 49.22 103 SER A CA 1
ATOM 786 C C . SER A 1 103 ? 30.498 -19.405 23.541 1.00 49.22 103 SER A C 1
ATOM 788 O O . SER A 1 103 ? 29.734 -20.365 23.573 1.00 49.22 103 SER A O 1
ATOM 790 N N . LEU A 1 104 ? 31.697 -19.489 22.963 1.00 44.81 104 LEU A N 1
ATOM 791 C CA . LEU A 1 104 ? 32.538 -20.661 23.205 1.00 44.81 104 LEU A CA 1
ATOM 792 C C . LEU A 1 104 ? 33.819 -20.157 23.869 1.00 44.81 104 LEU A C 1
ATOM 794 O O . LEU A 1 104 ? 34.746 -19.691 23.210 1.00 44.81 104 LEU A O 1
ATOM 798 N N . GLY A 1 105 ? 33.796 -20.166 25.202 1.00 41.72 105 GLY A N 1
ATOM 799 C CA . GLY A 1 105 ? 34.937 -19.831 26.040 1.00 41.72 105 GLY A CA 1
ATOM 800 C C . GLY A 1 105 ? 36.119 -20.745 25.733 1.00 41.72 105 GLY A C 1
ATOM 801 O O . GLY A 1 105 ? 36.013 -21.969 25.800 1.00 41.72 105 GLY A O 1
ATOM 802 N N . ALA A 1 106 ? 37.249 -20.135 25.394 1.00 44.41 106 ALA A N 1
ATOM 803 C CA . ALA A 1 106 ? 38.543 -20.782 25.474 1.00 44.41 106 ALA A CA 1
ATOM 804 C C . ALA A 1 106 ? 38.988 -20.741 26.942 1.00 44.41 106 ALA A C 1
ATOM 806 O O . ALA A 1 106 ? 39.486 -19.719 27.405 1.00 44.41 106 ALA A O 1
ATOM 807 N N . GLU A 1 107 ? 38.794 -21.834 27.677 1.00 42.19 107 GLU A N 1
ATOM 808 C CA . GLU A 1 107 ? 39.435 -22.008 28.983 1.00 42.19 107 GLU A CA 1
ATOM 809 C C . GLU A 1 107 ? 40.882 -22.491 28.760 1.00 42.19 107 GLU A C 1
ATOM 811 O O . GLU A 1 107 ? 41.081 -23.539 28.134 1.00 42.19 107 GLU A O 1
ATOM 816 N N . PRO A 1 108 ? 41.915 -21.773 29.240 1.00 45.88 108 PRO A N 1
ATOM 817 C CA . PRO A 1 108 ? 43.276 -22.285 29.230 1.00 45.88 108 PRO A CA 1
ATOM 818 C C . PRO A 1 108 ? 43.443 -23.337 30.334 1.00 45.88 108 PRO A C 1
ATOM 820 O O . PRO A 1 108 ? 43.210 -23.078 31.515 1.00 45.88 108 PRO A O 1
ATOM 823 N N . MET A 1 109 ? 43.872 -24.535 29.937 1.00 43.22 109 MET A N 1
ATOM 824 C CA . MET A 1 109 ? 44.233 -25.622 30.844 1.00 43.22 109 MET A CA 1
ATOM 825 C C . MET A 1 109 ? 45.489 -25.223 31.637 1.00 43.22 109 MET A C 1
ATOM 827 O O . MET A 1 109 ? 46.515 -24.889 31.042 1.00 43.22 109 MET A O 1
ATOM 831 N N . ARG A 1 110 ? 45.363 -25.198 32.967 1.00 57.31 110 ARG A N 1
ATOM 832 C CA . ARG A 1 110 ? 46.446 -24.928 33.923 1.00 57.31 110 ARG A CA 1
ATOM 833 C C . ARG A 1 110 ? 47.384 -26.119 34.078 1.00 57.31 110 ARG A C 1
ATOM 835 O O . ARG A 1 110 ? 46.881 -27.263 34.012 1.00 57.31 110 ARG A O 1
#

Foldseek 3Di:
DADDPVDQKDWDQDPVRDIDIGGHPPDDPVSRVVVVQLNVLCVVVVVVPDPDDPVVSSCVSVVNPVLVLPDDDDVPDDDDDPDPVRVVVNCVSVVVDDPDDDDPDDDDDD

Sequence (110 aa):
MDFPPTVLGATLPNDDGTFSVYINARLGDDARRETLRHELEHMARDHFYRDAPVAAQEAEARGETISAVPPAPERGTVRCYRDLAALTAYLQSLGALGSSMESLGAEPMR